Protein AF-A0AAD2FV10-F1 (afdb_monomer_lite)

Radius of gyration: 27.58 Å; chains: 1; bounding box: 62×41×61 Å

Structure (mmCIF, N/CA/C/O backbone):
data_AF-A0AAD2FV10-F1
#
_entry.id   AF-A0AAD2FV10-F1
#
loop_
_atom_site.group_PDB
_atom_site.id
_atom_site.type_symbol
_atom_site.label_atom_id
_atom_site.label_alt_id
_atom_site.label_comp_id
_atom_site.label_asym_id
_atom_site.label_entity_id
_atom_site.label_seq_id
_atom_site.pdbx_PDB_ins_code
_atom_site.Cartn_x
_atom_site.Cartn_y
_atom_site.Cartn_z
_atom_site.occupancy
_atom_site.B_iso_or_equiv
_atom_site.auth_seq_id
_atom_site.auth_comp_id
_atom_site.auth_asym_id
_atom_site.auth_atom_id
_atom_site.pdbx_PDB_model_num
ATOM 1 N N . MET A 1 1 ? -31.765 4.950 16.042 1.00 59.75 1 MET A N 1
ATOM 2 C CA . MET A 1 1 ? -30.994 6.031 15.379 1.00 59.75 1 MET A CA 1
ATOM 3 C C . MET A 1 1 ? -30.567 7.101 16.376 1.00 59.75 1 MET A C 1
ATOM 5 O O . MET A 1 1 ? -29.393 7.442 16.420 1.00 59.75 1 MET A O 1
ATOM 9 N N . GLU A 1 2 ? -31.484 7.568 17.221 1.00 75.69 2 GLU A N 1
ATOM 10 C CA . GLU A 1 2 ? -31.263 8.661 18.177 1.00 75.69 2 GLU A CA 1
ATOM 11 C C . GLU A 1 2 ? -30.092 8.429 19.153 1.00 75.69 2 GLU A C 1
ATOM 13 O O . GLU A 1 2 ? -29.223 9.282 19.310 1.00 75.69 2 GLU A O 1
ATOM 18 N N . THR A 1 3 ? -29.936 7.219 19.694 1.00 78.06 3 THR A N 1
ATOM 19 C CA . THR A 1 3 ? -28.804 6.889 20.578 1.00 78.06 3 THR A CA 1
ATOM 20 C C . THR A 1 3 ? -27.424 7.150 19.963 1.00 78.06 3 THR A C 1
ATOM 22 O O . THR A 1 3 ? -26.507 7.587 20.655 1.00 78.06 3 THR A O 1
ATOM 25 N N . ARG A 1 4 ? -27.260 6.910 18.656 1.00 77.62 4 ARG A N 1
ATOM 26 C CA . ARG A 1 4 ? -25.993 7.153 17.944 1.00 77.62 4 ARG A CA 1
ATOM 27 C C . ARG A 1 4 ? -25.724 8.642 17.780 1.00 77.62 4 ARG A C 1
ATOM 29 O O . ARG A 1 4 ? -24.599 9.085 17.979 1.00 77.62 4 ARG A O 1
ATOM 36 N N . SER A 1 5 ? -26.769 9.409 17.481 1.00 78.44 5 SER A N 1
ATOM 37 C CA . SER A 1 5 ? -26.686 10.866 17.402 1.00 78.44 5 SER A CA 1
ATOM 38 C C . SER A 1 5 ? -26.277 11.465 18.751 1.00 78.44 5 SER A C 1
ATOM 40 O O . SER A 1 5 ? -25.329 12.244 18.806 1.00 78.44 5 SER A O 1
ATOM 42 N N . ALA A 1 6 ? -26.880 11.015 19.855 1.00 77.19 6 ALA A N 1
ATOM 43 C CA . ALA A 1 6 ? -26.471 11.453 21.188 1.00 77.19 6 ALA A CA 1
ATOM 44 C C . ALA A 1 6 ? -25.042 11.027 21.550 1.00 77.19 6 ALA A C 1
ATOM 46 O O . ALA A 1 6 ? -24.304 11.825 22.118 1.00 77.19 6 ALA A O 1
ATOM 47 N N . MET A 1 7 ? -24.610 9.809 21.194 1.00 78.06 7 MET A N 1
ATOM 48 C CA . MET A 1 7 ? -23.211 9.401 21.388 1.00 78.06 7 MET A CA 1
ATOM 49 C C . MET A 1 7 ? -22.245 10.318 20.638 1.00 78.06 7 MET A C 1
ATOM 51 O O . MET A 1 7 ? -21.213 10.681 21.194 1.00 78.06 7 MET A O 1
ATOM 55 N N . HIS A 1 8 ? -22.587 10.734 19.418 1.00 75.12 8 HIS A N 1
ATOM 56 C CA . HIS A 1 8 ? -21.768 11.661 18.646 1.00 75.12 8 HIS A CA 1
ATOM 57 C C . HIS A 1 8 ? -21.705 13.056 19.289 1.00 75.12 8 HIS A C 1
ATOM 59 O O . HIS A 1 8 ? -20.616 13.592 19.476 1.00 75.12 8 HIS A O 1
ATOM 65 N N . ILE A 1 9 ? -22.853 13.603 19.708 1.00 76.25 9 ILE A N 1
ATOM 66 C CA . ILE A 1 9 ? -22.958 14.913 20.380 1.00 76.25 9 ILE A CA 1
ATOM 67 C C . ILE A 1 9 ? -22.183 14.930 21.706 1.00 76.25 9 ILE A C 1
ATOM 69 O O . ILE A 1 9 ? -21.580 15.935 22.070 1.00 76.25 9 ILE A O 1
ATOM 73 N N . LEU A 1 10 ? -22.163 13.806 22.424 1.00 74.56 10 LEU A N 1
ATOM 74 C CA . LEU A 1 10 ? -21.498 13.671 23.722 1.00 74.56 10 LEU A CA 1
ATOM 75 C C . LEU A 1 10 ? -20.005 13.305 2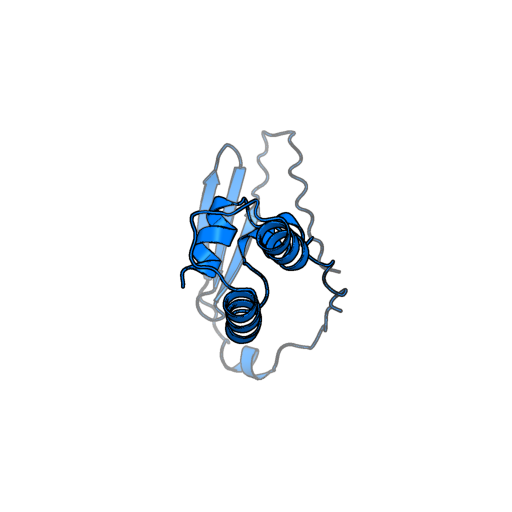3.616 1.00 74.56 10 LEU A C 1
ATOM 77 O O . LEU A 1 10 ? -19.412 12.890 24.611 1.00 74.56 10 LEU A O 1
ATOM 81 N N . ASN A 1 11 ? -19.389 13.448 22.435 1.00 74.12 11 ASN A N 1
ATOM 82 C CA . ASN A 1 11 ? -17.989 13.091 22.162 1.00 74.12 11 ASN A CA 1
ATOM 83 C C . ASN A 1 11 ? -17.660 11.607 22.398 1.00 74.12 11 ASN A C 1
ATOM 85 O O . ASN A 1 11 ? -16.618 11.251 22.949 1.00 74.12 11 ASN A O 1
ATOM 89 N N . ALA A 1 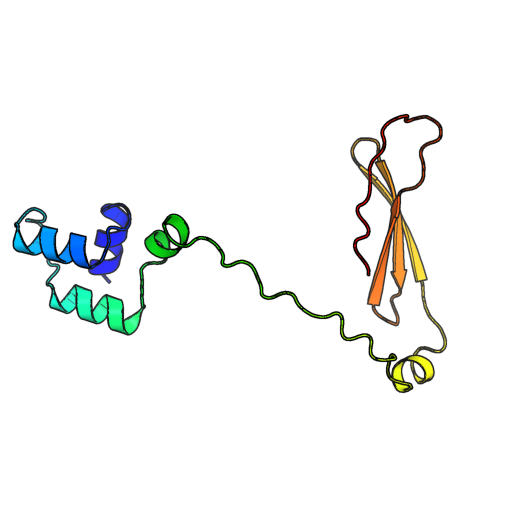12 ? -18.549 10.724 21.951 1.00 70.25 12 ALA A N 1
ATOM 90 C CA . ALA A 1 12 ? -18.375 9.274 21.948 1.00 70.25 12 ALA A CA 1
ATOM 91 C C . ALA A 1 12 ? -17.993 8.687 23.330 1.00 70.25 12 ALA A C 1
ATOM 93 O O . ALA A 1 12 ? -16.983 7.969 23.464 1.00 70.25 12 ALA A O 1
ATOM 94 N N . PRO A 1 13 ? -18.795 8.978 24.380 1.00 74.06 13 PRO A N 1
ATOM 95 C CA . PRO A 1 13 ? -18.569 8.447 25.714 1.00 74.06 13 PRO A CA 1
ATOM 96 C C . PRO A 1 13 ? -18.719 6.922 25.692 1.00 74.06 13 PRO A C 1
ATOM 98 O O . PRO A 1 13 ? -19.344 6.348 24.802 1.00 74.06 13 PRO A O 1
ATOM 101 N N . SER A 1 14 ? -18.139 6.229 26.675 1.00 76.94 14 SER A N 1
ATOM 102 C CA . SER A 1 14 ? -18.361 4.779 26.775 1.00 76.94 14 SER A CA 1
ATOM 103 C C . SER A 1 14 ? -19.846 4.475 27.021 1.00 76.94 14 SER A C 1
ATOM 105 O O . SER A 1 14 ? -20.538 5.270 27.661 1.00 76.94 14 SER A O 1
ATOM 107 N N . THR A 1 15 ? -20.332 3.309 26.589 1.00 80.38 15 THR A N 1
ATOM 108 C CA . THR A 1 15 ? -21.723 2.880 26.836 1.00 80.38 15 THR A CA 1
ATOM 109 C C . THR A 1 15 ? -22.058 2.866 28.331 1.00 80.38 15 THR A C 1
ATOM 111 O O . THR A 1 15 ? -23.155 3.258 28.727 1.00 80.38 15 THR A O 1
ATOM 114 N N . LYS A 1 16 ? -21.083 2.533 29.189 1.00 81.69 16 LYS A N 1
ATOM 115 C CA . LYS A 1 16 ? -21.193 2.622 30.655 1.00 81.69 16 LYS A CA 1
ATOM 116 C C . LYS A 1 16 ? -21.379 4.061 31.149 1.00 81.69 16 LYS A C 1
ATOM 118 O O . LYS A 1 16 ? -22.239 4.308 31.991 1.00 81.69 16 LYS A O 1
ATOM 123 N N . SER A 1 17 ? -20.604 5.007 30.620 1.00 80.81 17 SER A N 1
ATOM 124 C CA . SER A 1 17 ? -20.725 6.434 30.952 1.00 80.81 17 SER A CA 1
ATOM 125 C C . SER A 1 17 ? -22.069 7.005 30.499 1.00 80.81 17 SER A C 1
ATOM 127 O O . SER A 1 17 ? -22.672 7.786 31.225 1.00 80.81 17 SER A O 1
ATOM 129 N N . LEU A 1 18 ? -22.562 6.579 29.332 1.00 81.00 18 LEU A N 1
ATOM 130 C CA . LEU A 1 18 ? -23.852 7.017 28.805 1.00 81.00 18 LEU A CA 1
ATOM 131 C C . LEU A 1 18 ? -25.025 6.485 29.644 1.00 81.00 18 LEU A C 1
ATOM 133 O O . LEU A 1 18 ? -25.907 7.254 30.013 1.00 81.00 18 LEU A O 1
ATOM 137 N N . LYS A 1 19 ? -24.995 5.200 30.028 1.00 83.88 19 LYS A N 1
ATOM 138 C CA . LYS A 1 19 ? -25.971 4.617 30.969 1.00 83.88 19 LYS A CA 1
ATOM 139 C C . LYS A 1 19 ? -25.961 5.354 32.310 1.00 83.88 19 LYS A C 1
ATOM 141 O O . LYS A 1 19 ? -27.015 5.689 32.838 1.00 83.88 19 LYS A O 1
ATOM 146 N N . TYR A 1 20 ? -24.775 5.672 32.834 1.00 84.88 20 TYR A N 1
ATOM 147 C CA . TYR A 1 20 ? -24.648 6.464 34.058 1.00 84.88 20 TYR A CA 1
ATOM 148 C C . TYR A 1 20 ? -25.241 7.874 33.907 1.00 84.88 20 TYR A C 1
ATOM 150 O O . TYR A 1 20 ? -25.969 8.319 34.791 1.00 84.88 20 TYR A O 1
ATOM 158 N N . ALA A 1 21 ? -24.988 8.563 32.791 1.00 81.88 21 ALA A N 1
ATOM 159 C CA . ALA A 1 21 ? -25.520 9.903 32.524 1.00 81.88 21 ALA A CA 1
ATOM 160 C C . ALA A 1 21 ? -27.058 9.935 32.446 1.00 81.88 21 ALA A C 1
ATOM 162 O O . ALA A 1 21 ? -27.682 10.896 32.892 1.00 81.88 21 ALA A O 1
ATOM 163 N N . ILE A 1 22 ? -27.671 8.865 31.936 1.00 82.38 22 ILE A N 1
ATOM 164 C CA . ILE A 1 22 ? -29.131 8.716 31.903 1.00 82.38 22 ILE A CA 1
ATOM 165 C C . ILE A 1 22 ? -29.679 8.446 33.307 1.00 82.38 22 ILE A C 1
ATOM 167 O O . ILE A 1 22 ? -30.575 9.160 33.749 1.00 82.38 22 ILE A O 1
ATOM 171 N N . ARG A 1 23 ? -29.101 7.489 34.050 1.00 81.38 23 ARG A N 1
ATOM 172 C CA . ARG A 1 23 ? -29.517 7.178 35.436 1.00 81.38 23 ARG A CA 1
ATOM 173 C C . ARG A 1 23 ? -29.388 8.369 36.380 1.00 81.38 23 ARG A C 1
ATOM 175 O O . ARG A 1 23 ? -30.215 8.546 37.264 1.00 81.38 23 ARG A O 1
ATOM 182 N N . SER A 1 24 ? -28.346 9.174 36.196 1.00 81.12 24 SER A N 1
ATOM 183 C CA . SER A 1 24 ? -28.099 10.385 36.988 1.00 81.12 24 SER A CA 1
ATOM 184 C C . SER A 1 24 ? -28.945 11.584 36.547 1.00 81.12 24 SER A C 1
ATOM 186 O O . SER A 1 24 ? -28.859 12.644 37.161 1.00 81.12 24 SER A O 1
ATOM 188 N N . GLY A 1 25 ? -29.769 11.442 35.501 1.00 74.94 25 GLY A N 1
ATOM 189 C CA . GLY A 1 25 ? -30.630 12.514 35.006 1.00 74.94 25 GLY A CA 1
ATOM 190 C C . GLY A 1 25 ? -29.862 13.699 34.415 1.00 74.94 25 GLY A C 1
ATOM 191 O O . GLY A 1 25 ? -30.396 14.806 34.370 1.00 74.94 25 GLY A O 1
ATOM 192 N N . LEU A 1 26 ? -28.618 13.491 33.970 1.00 74.88 26 LEU A N 1
ATOM 193 C CA . LEU A 1 26 ? -27.804 14.527 33.324 1.00 74.88 26 LEU A CA 1
ATOM 194 C C . LEU A 1 26 ? -28.294 14.833 31.899 1.00 74.88 26 LEU A C 1
ATOM 196 O O . LEU A 1 26 ? -28.050 15.918 31.380 1.00 74.88 26 LEU A O 1
ATOM 200 N N . ILE A 1 27 ? -29.016 13.896 31.279 1.00 72.94 27 ILE A N 1
ATOM 201 C CA . ILE A 1 27 ? -29.599 14.028 29.939 1.00 72.94 27 ILE A CA 1
ATOM 202 C C . ILE A 1 27 ? -31.125 14.077 30.087 1.00 72.94 27 ILE A C 1
ATOM 204 O O . ILE A 1 27 ? -31.806 13.065 29.966 1.00 72.94 27 ILE A O 1
ATOM 208 N N . LYS A 1 28 ? -31.668 15.257 30.409 1.00 64.94 28 LYS A N 1
ATOM 209 C CA . LYS A 1 28 ? -33.104 15.436 30.710 1.00 64.94 28 LYS A CA 1
ATOM 210 C C . LYS A 1 28 ? -34.019 15.593 29.490 1.00 64.94 28 LYS A C 1
ATOM 212 O O . LYS A 1 28 ? -35.206 15.323 29.605 1.00 64.94 28 LYS A O 1
ATOM 217 N N . ASN A 1 29 ? -33.485 16.001 28.338 1.00 65.31 29 ASN A N 1
ATOM 218 C CA . ASN A 1 29 ? -34.288 16.411 27.173 1.00 65.31 29 ASN A CA 1
ATOM 219 C C . ASN A 1 29 ? -34.144 15.481 25.962 1.00 65.31 29 ASN A C 1
ATOM 221 O O . ASN A 1 29 ? -34.437 15.888 24.841 1.00 65.31 29 ASN A O 1
ATOM 225 N N . TYR A 1 30 ? -33.646 14.261 26.158 1.00 67.38 30 TYR A N 1
ATOM 226 C CA . TYR A 1 30 ? -33.419 13.333 25.059 1.00 67.38 30 TYR A CA 1
ATOM 227 C C . TYR A 1 30 ? -34.112 11.997 25.354 1.00 67.38 30 TYR A C 1
ATOM 229 O O . TYR A 1 30 ? -33.818 11.403 26.393 1.00 67.38 30 TYR A O 1
ATOM 237 N N . PRO A 1 31 ? -35.001 11.495 24.478 1.00 72.19 31 PRO A N 1
ATOM 238 C CA . PRO A 1 31 ? -35.775 10.271 24.707 1.00 72.19 31 PRO A CA 1
ATOM 239 C C . PRO A 1 31 ? -34.937 8.990 24.502 1.00 72.19 31 PRO A C 1
ATOM 241 O O . PRO A 1 31 ? -35.370 8.038 23.860 1.00 72.19 31 PRO A O 1
ATOM 244 N N . ILE A 1 32 ? -33.716 8.934 25.049 1.00 75.88 32 ILE A N 1
ATOM 245 C CA . ILE A 1 32 ? -32.913 7.703 25.064 1.00 75.88 32 ILE A CA 1
ATOM 246 C C . ILE A 1 32 ? -33.186 6.937 26.344 1.00 75.88 32 ILE A C 1
ATOM 248 O O . ILE A 1 32 ? -32.898 7.402 27.445 1.00 75.88 32 ILE A O 1
ATOM 252 N N . THR A 1 33 ? -33.642 5.703 26.170 1.00 82.00 33 THR A N 1
ATOM 253 C CA . THR A 1 33 ? -33.700 4.694 27.225 1.00 82.00 33 THR A CA 1
ATOM 254 C C . THR A 1 33 ? -32.426 3.845 27.240 1.00 82.00 33 THR A C 1
ATOM 256 O O . THR A 1 33 ? -31.690 3.755 26.252 1.00 82.00 33 THR A O 1
ATOM 259 N N . GLU A 1 34 ? -32.156 3.170 28.360 1.00 82.56 34 GLU A N 1
ATOM 260 C CA . GLU A 1 34 ? -31.054 2.197 28.430 1.00 82.56 34 GLU A CA 1
ATOM 261 C C . GLU A 1 34 ? -31.230 1.039 27.446 1.00 82.56 34 GLU A C 1
ATOM 263 O O . GLU A 1 34 ? -30.252 0.547 26.884 1.00 82.56 34 GLU A O 1
ATOM 268 N N . GLU A 1 35 ? -32.473 0.636 27.198 1.00 84.19 35 GLU A N 1
ATOM 269 C CA . GLU A 1 35 ? -32.816 -0.388 26.212 1.00 84.19 35 GLU A CA 1
ATOM 270 C C . GLU A 1 35 ? -32.421 0.045 24.800 1.00 84.19 35 GLU A C 1
ATOM 272 O O . GLU A 1 35 ? -31.811 -0.731 24.066 1.00 84.19 35 GLU A O 1
ATOM 277 N N . ALA A 1 36 ? -32.658 1.312 24.443 1.00 83.50 36 ALA A N 1
ATOM 278 C CA . ALA A 1 36 ? -32.228 1.860 23.161 1.00 83.50 36 ALA A CA 1
ATOM 279 C C . ALA A 1 36 ? -30.695 1.830 23.001 1.00 83.50 36 ALA A C 1
ATOM 281 O O . ALA A 1 36 ? -30.195 1.583 21.902 1.00 83.50 36 ALA A O 1
ATOM 282 N N . ILE A 1 37 ? -29.939 2.015 24.093 1.00 84.62 37 ILE A N 1
ATOM 283 C CA . ILE A 1 37 ? -28.474 1.848 24.103 1.00 84.62 37 ILE A CA 1
ATOM 284 C C . ILE A 1 37 ? -28.079 0.397 23.876 1.00 84.62 37 ILE A C 1
ATOM 286 O O . ILE A 1 37 ? -27.230 0.135 23.025 1.00 84.62 37 ILE A O 1
ATOM 290 N N . ASN A 1 38 ? -28.708 -0.535 24.588 1.00 86.94 38 ASN A N 1
ATOM 291 C CA . ASN A 1 38 ? -28.416 -1.959 24.446 1.00 86.94 38 ASN A CA 1
ATOM 292 C C . ASN A 1 38 ? -28.710 -2.451 23.023 1.00 86.94 38 ASN A C 1
ATOM 294 O O . ASN A 1 38 ? -27.884 -3.140 22.431 1.00 86.94 38 ASN A O 1
ATOM 298 N N . HIS A 1 39 ? -29.840 -2.046 22.436 1.00 86.31 39 HIS A N 1
ATOM 299 C CA . HIS A 1 39 ? -30.178 -2.383 21.052 1.00 86.31 39 HIS A CA 1
ATOM 300 C C . HIS A 1 39 ? -29.192 -1.763 20.055 1.00 86.31 39 HIS A C 1
ATOM 302 O O . HIS A 1 39 ? -28.753 -2.431 19.122 1.00 86.31 39 HIS A O 1
ATOM 308 N N . ALA A 1 40 ? -28.794 -0.503 20.253 1.00 84.19 40 ALA A N 1
ATOM 309 C CA . ALA A 1 40 ? -27.825 0.149 19.377 1.00 84.19 40 ALA A CA 1
ATOM 310 C C . ALA A 1 40 ? -26.437 -0.512 19.437 1.00 84.19 40 ALA A C 1
ATOM 312 O O . ALA A 1 40 ? -25.755 -0.574 18.413 1.00 84.19 40 ALA A O 1
ATOM 313 N N . GLU A 1 41 ? -26.014 -0.986 20.609 1.00 84.56 41 GLU A N 1
ATOM 314 C CA . GLU A 1 41 ? -24.762 -1.726 20.803 1.00 84.56 41 GLU A CA 1
ATOM 315 C C . GLU A 1 41 ? -24.843 -3.135 20.201 1.00 84.56 41 GLU A C 1
ATOM 317 O O . GLU A 1 41 ? -23.918 -3.546 19.509 1.00 84.56 41 GLU A O 1
ATOM 322 N N . ALA A 1 42 ? -25.963 -3.842 20.370 1.00 86.81 42 ALA A N 1
ATOM 323 C CA . ALA A 1 42 ? -26.157 -5.175 19.799 1.00 86.81 42 ALA A CA 1
ATOM 324 C C . ALA A 1 42 ? -26.199 -5.171 18.260 1.00 86.81 42 ALA A C 1
ATOM 326 O O . ALA A 1 42 ? -25.632 -6.059 17.631 1.00 86.81 42 ALA A O 1
ATOM 327 N N . ILE A 1 43 ? -26.848 -4.173 17.649 1.00 85.75 43 ILE A N 1
ATOM 328 C CA . ILE A 1 43 ? -27.002 -4.097 16.187 1.00 85.75 43 ILE A CA 1
ATOM 329 C C . ILE A 1 43 ? -25.722 -3.596 15.508 1.00 85.75 43 ILE A C 1
ATOM 331 O O . ILE A 1 43 ? -25.327 -4.120 14.471 1.00 85.75 43 ILE A O 1
ATOM 335 N N . PHE A 1 44 ? -25.084 -2.561 16.062 1.00 81.31 44 PHE A N 1
ATOM 336 C CA . PHE A 1 44 ? -24.001 -1.842 15.374 1.00 81.31 44 PHE A CA 1
ATOM 337 C C . PHE A 1 44 ? -22.627 -1.992 16.043 1.00 81.31 44 PHE A C 1
ATOM 339 O O . PHE A 1 44 ? -21.641 -1.483 15.517 1.00 81.31 44 PHE A O 1
ATOM 346 N N . GLY A 1 45 ? -22.537 -2.656 17.197 1.00 80.25 45 GLY A N 1
ATOM 347 C CA . GLY A 1 45 ? -21.296 -2.779 17.961 1.00 80.25 45 GLY A CA 1
ATOM 348 C C . GLY A 1 45 ? -20.846 -1.462 18.615 1.00 80.25 45 GLY A C 1
ATOM 349 O O . GLY A 1 45 ? -21.639 -0.535 18.787 1.00 80.25 45 GLY A O 1
ATOM 350 N N . PRO A 1 46 ? -19.574 -1.339 19.020 1.00 75.38 46 PRO A N 1
ATOM 351 C CA . PRO A 1 46 ? -19.027 -0.102 19.580 1.00 75.38 46 PRO A CA 1
ATOM 352 C C . PRO A 1 46 ? -19.100 1.073 18.593 1.00 75.38 46 PRO A C 1
ATOM 354 O O . PRO A 1 46 ? -18.975 0.893 17.386 1.00 75.38 46 PRO A O 1
ATOM 357 N N . ASP A 1 47 ? -19.282 2.300 19.092 1.00 75.38 47 ASP A N 1
ATOM 358 C CA . ASP A 1 47 ? -19.295 3.489 18.230 1.00 75.38 47 ASP A CA 1
ATOM 359 C C . ASP A 1 47 ? -17.960 3.733 17.519 1.00 75.38 47 ASP A C 1
ATOM 361 O O . ASP A 1 47 ? -16.889 3.635 18.124 1.00 75.38 47 ASP A O 1
ATOM 365 N N . ALA A 1 48 ? -18.026 4.080 16.229 1.00 69.12 48 ALA A N 1
ATOM 366 C CA . ALA A 1 48 ? -16.849 4.267 15.387 1.00 69.12 48 ALA A CA 1
ATOM 367 C C . ALA A 1 48 ? -15.931 5.385 15.906 1.00 69.12 48 ALA A C 1
ATOM 369 O O . ALA A 1 48 ? -14.708 5.258 15.819 1.00 69.12 48 ALA A O 1
ATOM 370 N N . SER A 1 49 ? -16.496 6.453 16.481 1.00 67.44 49 SER A N 1
ATOM 371 C CA . SER A 1 49 ? -15.709 7.532 17.085 1.00 67.44 49 SER A CA 1
ATOM 372 C C . SER A 1 49 ? -15.002 7.069 18.361 1.00 67.44 49 SER A C 1
ATOM 374 O O . SER A 1 49 ? -13.833 7.395 18.572 1.00 67.44 49 SER A O 1
ATOM 376 N N . THR A 1 50 ? -15.657 6.237 19.180 1.00 69.19 50 THR A N 1
ATOM 377 C CA . THR A 1 50 ? -15.027 5.621 20.359 1.00 69.19 50 THR A CA 1
ATOM 378 C C . THR A 1 50 ? -13.901 4.672 19.948 1.00 69.19 50 THR A C 1
ATOM 380 O O . THR A 1 50 ? -12.842 4.677 20.576 1.00 69.19 50 THR A O 1
ATOM 383 N N . LEU A 1 51 ? -14.100 3.888 18.883 1.00 68.25 51 LEU A N 1
ATOM 384 C CA . LEU A 1 51 ? -13.096 2.954 18.378 1.00 68.25 51 LEU A CA 1
ATOM 385 C C . LEU A 1 51 ? -11.858 3.697 17.860 1.00 68.25 51 LEU A C 1
ATOM 387 O O . LEU A 1 51 ? -10.747 3.366 18.256 1.00 68.25 51 LEU A O 1
ATOM 391 N N . LYS A 1 52 ? -12.037 4.747 17.050 1.00 68.19 52 LYS A N 1
ATOM 392 C CA . LYS A 1 52 ? -10.924 5.525 16.475 1.00 68.19 52 LYS A CA 1
ATOM 393 C C . LYS A 1 52 ? -10.112 6.309 17.512 1.00 68.19 52 LYS A C 1
ATOM 395 O O . LYS A 1 52 ? -8.925 6.518 17.296 1.00 68.19 52 LYS A O 1
ATOM 400 N N . GLY A 1 53 ? -10.730 6.745 18.614 1.00 67.62 53 GLY A N 1
ATOM 401 C CA . GLY A 1 53 ? -10.050 7.520 19.660 1.00 67.62 53 GLY A CA 1
ATOM 402 C C . GLY A 1 53 ? -9.414 6.687 20.778 1.00 67.62 53 GLY A C 1
ATOM 403 O O . GLY A 1 53 ? -8.490 7.160 21.431 1.00 67.62 53 GLY A O 1
ATOM 404 N N . LYS A 1 54 ? -9.908 5.464 21.028 1.00 69.31 54 LYS A N 1
ATOM 405 C CA . LYS A 1 54 ? -9.459 4.618 22.154 1.00 69.31 54 LYS A CA 1
ATOM 406 C C . LYS A 1 54 ? -8.763 3.331 21.733 1.00 69.31 54 LYS A C 1
ATOM 408 O O . LYS A 1 54 ? -8.073 2.730 22.551 1.00 69.31 54 LYS A O 1
ATOM 413 N N . SER A 1 55 ? -8.952 2.879 20.495 1.00 66.06 55 SER A N 1
ATOM 414 C CA . SER A 1 55 ? -8.229 1.725 19.974 1.00 66.06 55 SER A CA 1
ATOM 415 C C . SER A 1 55 ? -6.914 2.192 19.369 1.00 66.06 55 SER A C 1
ATOM 417 O O . SER A 1 55 ? -6.886 2.965 18.415 1.00 66.06 55 SER A O 1
ATOM 419 N N . THR A 1 56 ? -5.809 1.698 19.911 1.00 71.69 56 THR A N 1
ATOM 420 C CA . THR A 1 56 ? -4.535 1.697 19.202 1.00 71.69 56 THR A CA 1
ATOM 421 C C . THR A 1 56 ? -4.535 0.537 18.214 1.00 71.69 56 THR A C 1
ATOM 423 O O . THR A 1 56 ? -4.998 -0.563 18.524 1.00 71.69 56 THR A O 1
ATOM 426 N N . ARG A 1 57 ? -4.025 0.772 17.000 1.00 75.12 57 ARG A N 1
ATOM 427 C CA . ARG A 1 57 ? -3.828 -0.298 16.017 1.00 75.12 57 ARG A CA 1
ATOM 428 C C . ARG A 1 57 ? -2.939 -1.377 16.657 1.00 75.12 57 ARG A C 1
ATOM 430 O O . ARG A 1 57 ? -1.811 -1.046 17.027 1.00 75.12 57 ARG A O 1
ATOM 437 N N . PRO A 1 58 ? -3.394 -2.636 16.786 1.00 76.94 58 PRO A N 1
ATOM 438 C CA . PRO A 1 58 ? -2.537 -3.694 17.295 1.00 76.94 58 PRO A CA 1
ATOM 439 C C . PRO A 1 58 ? -1.357 -3.892 16.347 1.00 76.94 58 PRO A C 1
ATOM 441 O O . PRO A 1 58 ? -1.514 -3.830 15.122 1.00 76.94 58 PRO A O 1
ATOM 444 N N . THR A 1 59 ? -0.175 -4.130 16.915 1.00 80.38 59 THR A N 1
ATOM 445 C CA . THR A 1 59 ? 1.005 -4.494 16.133 1.00 80.38 59 THR A CA 1
ATOM 446 C C . THR A 1 59 ? 0.656 -5.734 15.308 1.00 80.38 59 THR A C 1
ATOM 448 O O . THR A 1 59 ? 0.239 -6.741 15.890 1.00 80.38 59 THR A O 1
ATOM 451 N N . PRO A 1 60 ? 0.760 -5.684 13.967 1.00 78.19 60 PRO A N 1
ATOM 452 C CA . PRO A 1 60 ? 0.481 -6.853 13.149 1.00 78.19 60 PRO A CA 1
ATOM 453 C C . PRO A 1 60 ? 1.412 -7.991 13.577 1.00 78.19 60 PRO A C 1
ATOM 455 O O . PRO A 1 60 ? 2.587 -7.759 13.876 1.00 78.19 60 PRO A O 1
ATOM 458 N N . LYS A 1 61 ? 0.892 -9.225 13.628 1.00 81.56 61 LYS A N 1
ATOM 459 C CA . LYS A 1 61 ? 1.747 -10.402 13.820 1.00 81.56 61 LYS A CA 1
ATOM 460 C C . LYS A 1 61 ? 2.818 -10.382 12.734 1.00 81.56 61 LYS A C 1
ATOM 462 O O . LYS A 1 61 ? 2.495 -10.120 11.577 1.00 81.56 61 LYS A O 1
ATOM 467 N N . LYS A 1 62 ? 4.068 -10.654 13.120 1.00 75.19 62 LYS A N 1
ATOM 468 C CA . LYS A 1 62 ? 5.180 -10.803 12.181 1.00 75.19 62 LYS A CA 1
ATOM 469 C C . LYS A 1 62 ? 4.768 -11.839 11.134 1.00 75.19 62 LYS A C 1
ATOM 471 O O . LYS A 1 62 ? 4.604 -13.012 11.461 1.00 75.19 62 LYS A O 1
ATOM 476 N N . THR A 1 63 ? 4.521 -11.384 9.913 1.00 73.31 63 THR A N 1
ATOM 477 C CA . THR A 1 63 ? 4.348 -12.262 8.763 1.00 73.31 63 THR A CA 1
ATOM 478 C C . THR A 1 63 ? 5.715 -12.847 8.448 1.00 73.31 63 THR A C 1
ATOM 480 O O . THR A 1 63 ? 6.700 -12.114 8.389 1.00 73.31 63 THR A O 1
ATOM 483 N N . TYR A 1 64 ? 5.789 -14.168 8.334 1.00 76.50 64 TYR A N 1
ATOM 484 C CA . TYR A 1 64 ? 6.967 -14.819 7.779 1.00 76.50 64 TYR A CA 1
ATOM 485 C C . TYR A 1 64 ? 6.927 -14.623 6.266 1.00 76.50 64 TYR A C 1
ATOM 487 O O . TYR A 1 64 ? 5.867 -14.803 5.660 1.00 76.50 64 TYR A O 1
ATOM 495 N N . ASP A 1 65 ? 8.060 -14.256 5.674 1.00 71.00 65 ASP A N 1
ATOM 496 C CA . ASP A 1 65 ? 8.204 -14.283 4.226 1.00 71.00 65 ASP A CA 1
ATOM 497 C C . ASP A 1 65 ? 8.209 -15.748 3.790 1.00 71.00 65 ASP A C 1
ATOM 499 O O . ASP A 1 65 ? 9.197 -16.473 3.913 1.00 71.00 65 ASP A O 1
ATOM 503 N N . ASN A 1 66 ? 7.051 -16.214 3.328 1.00 68.06 66 ASN A N 1
ATOM 504 C CA . ASN A 1 66 ? 6.950 -17.494 2.652 1.00 68.06 66 ASN A CA 1
ATOM 505 C C . ASN A 1 66 ? 7.580 -17.334 1.267 1.00 68.06 66 ASN A C 1
ATOM 507 O O . ASN A 1 66 ? 6.898 -17.001 0.299 1.00 68.06 66 ASN A O 1
ATOM 511 N N . PHE A 1 67 ? 8.888 -17.567 1.179 1.00 70.62 67 PHE A N 1
ATOM 512 C CA . PHE A 1 67 ? 9.591 -17.717 -0.090 1.00 70.62 67 PHE A CA 1
ATOM 513 C C . PHE A 1 67 ? 9.166 -19.040 -0.737 1.00 70.62 67 PHE A C 1
ATOM 515 O O . PHE A 1 67 ? 9.786 -20.080 -0.524 1.00 70.62 67 PHE A O 1
ATOM 522 N N . PHE A 1 68 ? 8.076 -19.018 -1.501 1.00 79.06 68 PHE A N 1
ATOM 523 C CA . PHE A 1 68 ? 7.757 -20.097 -2.429 1.00 79.06 68 PHE A CA 1
ATOM 524 C C . PHE A 1 68 ? 8.327 -19.752 -3.806 1.00 79.06 68 PHE A C 1
ATOM 526 O O . PHE A 1 68 ? 8.352 -18.588 -4.211 1.00 79.06 68 PHE A O 1
ATOM 533 N N . SER A 1 69 ? 8.805 -20.765 -4.525 1.00 82.94 69 SER A N 1
ATOM 534 C CA . SER A 1 69 ? 9.194 -20.604 -5.923 1.00 82.94 69 SER A CA 1
ATOM 535 C C . SER A 1 69 ? 7.972 -20.178 -6.743 1.00 82.94 69 SER A C 1
ATOM 537 O O . SER A 1 69 ? 6.919 -20.809 -6.593 1.00 82.94 69 SER A O 1
ATOM 539 N N . PRO A 1 70 ? 8.078 -19.154 -7.610 1.00 82.56 70 PRO A N 1
ATOM 540 C CA . PRO A 1 70 ? 6.998 -18.801 -8.522 1.00 82.56 70 PRO A CA 1
ATOM 541 C C . PRO A 1 70 ? 6.521 -20.036 -9.312 1.00 82.56 70 PRO A C 1
ATOM 543 O O . PRO A 1 70 ? 7.363 -20.842 -9.711 1.00 82.56 70 PRO A O 1
ATOM 546 N N . PRO A 1 71 ? 5.204 -20.214 -9.523 1.00 88.06 71 PRO A N 1
ATOM 547 C CA . PRO A 1 71 ? 4.676 -21.334 -10.298 1.00 88.06 71 PRO A CA 1
ATOM 548 C C . PRO A 1 71 ? 5.227 -21.354 -11.730 1.00 88.06 71 PRO A C 1
ATOM 550 O O . PRO A 1 71 ? 5.391 -20.298 -12.348 1.00 88.06 71 PRO A O 1
ATOM 553 N N . GLU A 1 72 ? 5.480 -22.548 -12.268 1.00 86.75 72 GLU A N 1
ATOM 554 C CA . GLU A 1 72 ? 6.084 -22.733 -13.596 1.00 86.75 72 GLU A CA 1
ATOM 555 C C . GLU A 1 72 ? 5.219 -22.123 -14.715 1.00 86.75 72 GLU A C 1
ATOM 557 O O . GLU A 1 72 ? 5.722 -21.625 -15.723 1.00 86.75 72 GLU A O 1
ATOM 562 N N . GLU A 1 73 ? 3.903 -22.083 -14.507 1.00 87.50 73 GLU A N 1
ATOM 563 C CA . GLU A 1 73 ? 2.921 -21.502 -15.420 1.00 87.50 73 GLU A CA 1
ATOM 564 C C . GLU A 1 73 ? 3.196 -20.016 -15.696 1.00 87.50 73 GLU A C 1
ATOM 566 O O . GLU A 1 73 ? 2.972 -19.550 -16.816 1.00 87.50 73 GLU A O 1
ATOM 571 N N . LEU A 1 74 ? 3.736 -19.274 -14.717 1.00 85.25 74 LEU A N 1
ATOM 572 C CA . LEU A 1 74 ? 4.104 -17.866 -14.906 1.00 85.25 74 LEU A CA 1
ATOM 573 C C . LEU A 1 74 ? 5.213 -17.712 -15.949 1.00 85.25 74 LEU A C 1
ATOM 575 O O . LEU A 1 74 ? 5.167 -16.790 -16.759 1.00 85.25 74 LEU A O 1
ATOM 579 N N . TYR A 1 75 ? 6.189 -18.619 -15.975 1.00 86.31 75 TYR A N 1
ATOM 580 C CA . TYR A 1 75 ? 7.263 -18.589 -16.969 1.00 86.31 75 TYR A CA 1
ATOM 581 C C . TYR A 1 75 ? 6.777 -19.069 -18.341 1.00 86.31 75 TYR A C 1
ATOM 583 O O . TYR A 1 75 ? 7.172 -18.527 -19.376 1.00 86.31 75 TYR A O 1
ATOM 591 N N . GLN A 1 76 ? 5.878 -20.057 -18.368 1.00 87.00 76 GLN A N 1
ATOM 592 C CA . GLN A 1 76 ? 5.342 -20.610 -19.611 1.00 87.00 76 GLN A CA 1
ATOM 593 C C . GLN A 1 76 ? 4.461 -19.619 -20.378 1.00 87.00 76 GLN A C 1
ATOM 595 O O . GLN A 1 76 ? 4.556 -19.565 -21.608 1.00 87.00 76 GLN A O 1
ATOM 600 N N . HIS A 1 77 ? 3.625 -18.851 -19.673 1.00 85.81 77 HIS A N 1
ATOM 601 C CA . HIS A 1 77 ? 2.685 -17.906 -20.280 1.00 85.81 77 HIS A CA 1
ATOM 602 C C . HIS A 1 77 ? 3.290 -16.522 -20.554 1.00 85.81 77 HIS A C 1
ATOM 604 O O . HIS A 1 77 ? 2.799 -15.813 -21.433 1.00 85.81 77 HIS A O 1
ATOM 610 N N . ASN A 1 78 ? 4.385 -16.153 -19.882 1.00 86.50 78 ASN A N 1
ATOM 611 C CA . ASN A 1 78 ? 4.963 -14.807 -19.949 1.00 86.50 78 ASN A CA 1
ATOM 612 C C . ASN A 1 78 ? 6.363 -14.813 -20.592 1.00 86.50 78 ASN A C 1
ATOM 614 O O . ASN A 1 78 ? 7.270 -14.118 -20.143 1.00 86.50 78 ASN A O 1
ATOM 618 N N . ARG A 1 79 ? 6.543 -15.590 -21.673 1.00 85.31 79 ARG A N 1
ATOM 619 C CA . ARG A 1 79 ? 7.835 -15.745 -22.381 1.00 85.31 79 ARG A CA 1
ATOM 620 C C . ARG A 1 79 ? 8.384 -14.451 -22.982 1.00 85.31 79 ARG A C 1
ATOM 622 O O . ARG A 1 79 ? 9.587 -14.337 -23.195 1.00 85.31 79 ARG A O 1
ATOM 629 N N . SER A 1 80 ? 7.508 -13.498 -23.284 1.00 89.38 80 SER A N 1
ATOM 630 C CA . SER A 1 80 ? 7.869 -12.169 -23.771 1.00 89.38 80 SER A CA 1
ATOM 631 C C . SER A 1 80 ? 7.217 -11.119 -22.884 1.00 89.38 80 SER A C 1
ATOM 633 O O . SER A 1 80 ? 5.987 -11.038 -22.821 1.00 89.38 80 SER A O 1
ATOM 635 N N . ILE A 1 81 ? 8.041 -10.311 -22.227 1.00 88.44 81 ILE A N 1
ATOM 636 C CA . ILE A 1 81 ? 7.585 -9.215 -21.376 1.00 88.44 81 ILE A CA 1
ATOM 637 C C . ILE A 1 81 ? 7.606 -7.899 -22.149 1.00 88.44 81 ILE A C 1
ATOM 639 O O . ILE A 1 81 ? 8.557 -7.609 -22.874 1.00 88.44 81 ILE A O 1
ATOM 643 N N . THR A 1 82 ? 6.547 -7.103 -22.007 1.00 92.38 82 THR A N 1
ATOM 644 C CA . THR A 1 82 ? 6.503 -5.740 -22.552 1.00 92.38 82 THR A CA 1
ATOM 645 C C . THR A 1 82 ? 6.712 -4.753 -21.420 1.00 92.38 82 THR A C 1
ATOM 647 O O . THR A 1 82 ? 5.828 -4.543 -20.586 1.00 92.38 82 THR A O 1
ATOM 650 N N . VAL A 1 83 ? 7.897 -4.151 -21.415 1.00 91.88 83 VAL A N 1
ATOM 651 C CA . VAL A 1 83 ? 8.343 -3.216 -20.389 1.00 91.88 83 VAL A CA 1
ATOM 652 C C . VAL A 1 83 ? 8.193 -1.783 -20.892 1.00 91.88 83 VAL A C 1
ATOM 654 O O . VAL A 1 83 ? 8.753 -1.415 -21.923 1.00 91.88 83 VAL A O 1
ATOM 657 N N . CYS A 1 84 ? 7.456 -0.968 -20.146 1.00 94.19 84 CYS A N 1
ATOM 658 C CA . CYS A 1 84 ? 7.337 0.470 -20.352 1.00 94.19 84 CYS A CA 1
ATOM 659 C C . CYS A 1 84 ? 8.186 1.187 -19.305 1.00 94.19 84 CYS A C 1
ATOM 661 O O . CYS A 1 84 ? 8.047 0.908 -18.115 1.00 94.19 84 CYS A O 1
ATOM 663 N N . ILE A 1 85 ? 9.048 2.107 -19.734 1.00 94.31 85 ILE A N 1
ATOM 664 C CA . ILE A 1 85 ? 9.949 2.856 -18.853 1.00 94.31 85 ILE A CA 1
ATOM 665 C C . ILE A 1 85 ? 9.659 4.346 -19.012 1.00 94.31 85 ILE A C 1
ATOM 667 O O . ILE A 1 85 ? 9.549 4.826 -20.138 1.00 94.31 85 ILE A O 1
ATOM 671 N N . ASP A 1 86 ? 9.566 5.060 -17.894 1.00 94.12 86 ASP A N 1
ATOM 672 C CA . ASP A 1 86 ? 9.385 6.510 -17.855 1.00 94.12 86 ASP A CA 1
ATOM 673 C C . ASP A 1 86 ? 10.297 7.151 -16.801 1.00 94.12 86 ASP A C 1
ATOM 675 O O . ASP A 1 86 ? 10.728 6.502 -15.843 1.00 94.12 86 ASP A O 1
ATOM 679 N N . HIS A 1 87 ? 10.581 8.437 -16.961 1.00 91.62 87 HIS A N 1
ATOM 680 C CA . HIS A 1 87 ? 11.291 9.242 -15.981 1.00 91.62 87 HIS A CA 1
ATOM 681 C C . HIS A 1 87 ? 10.295 10.050 -15.146 1.00 91.62 87 HIS A C 1
ATOM 683 O O . HIS A 1 87 ? 9.340 10.624 -15.659 1.00 91.62 87 HIS A O 1
ATOM 689 N N . MET A 1 88 ? 10.532 10.113 -13.841 1.00 91.19 88 MET A N 1
ATOM 690 C CA . MET A 1 88 ? 9.711 10.883 -12.912 1.00 91.19 88 MET A CA 1
ATOM 691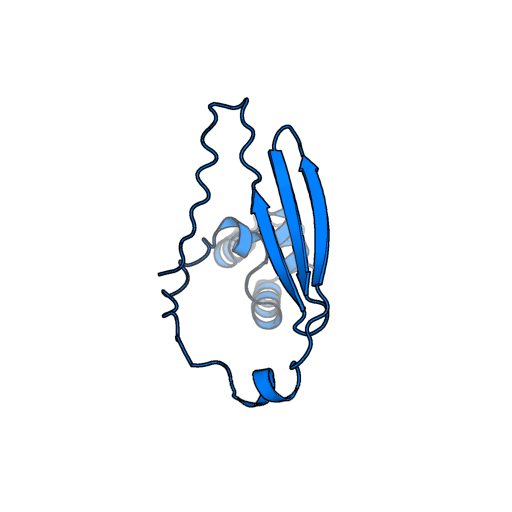 C C . MET A 1 88 ? 10.608 11.807 -12.098 1.00 91.19 88 MET A C 1
ATOM 693 O O . MET A 1 88 ? 11.632 11.373 -11.568 1.00 91.19 88 MET A O 1
ATOM 697 N N . GLU A 1 89 ? 10.213 13.072 -11.974 1.00 90.25 89 GLU A N 1
ATOM 698 C CA . GLU A 1 89 ? 10.926 14.078 -11.189 1.00 90.25 89 GLU A CA 1
ATOM 699 C C . GLU A 1 89 ? 9.980 14.737 -10.182 1.00 90.25 89 GLU A C 1
ATOM 701 O O . GLU A 1 89 ? 8.895 15.195 -10.535 1.00 90.25 89 GLU A O 1
ATOM 706 N N . THR A 1 90 ? 10.388 14.771 -8.912 1.00 84.56 90 THR A N 1
ATOM 707 C CA . THR A 1 90 ? 9.632 15.400 -7.818 1.00 84.56 90 THR A CA 1
ATOM 708 C C . THR A 1 90 ? 10.596 16.108 -6.881 1.00 84.56 90 THR A C 1
ATOM 710 O O . THR A 1 90 ? 11.523 15.459 -6.409 1.00 84.56 90 THR A O 1
ATOM 713 N N . GLU A 1 91 ? 10.383 17.395 -6.593 1.00 78.62 91 GLU A N 1
ATOM 714 C CA . GLU A 1 91 ? 11.069 18.171 -5.536 1.00 78.62 91 GLU A CA 1
ATOM 715 C C . GLU A 1 91 ? 12.564 17.814 -5.315 1.00 78.62 91 GLU A C 1
ATOM 717 O O . GLU A 1 91 ? 13.018 17.689 -4.179 1.00 78.62 91 GLU A O 1
ATOM 722 N N . ASN A 1 92 ? 13.342 17.674 -6.404 1.00 78.88 92 ASN A N 1
ATOM 723 C CA . ASN A 1 92 ? 14.788 17.353 -6.461 1.00 78.88 92 ASN A CA 1
ATOM 724 C C . ASN A 1 92 ? 15.208 15.869 -6.446 1.00 78.88 92 ASN A C 1
ATOM 726 O O . ASN A 1 92 ? 16.403 15.564 -6.392 1.00 78.88 92 ASN A O 1
ATOM 730 N N . ALA A 1 93 ? 14.269 14.936 -6.553 1.00 83.12 93 ALA A N 1
ATOM 731 C CA . ALA A 1 93 ? 14.547 13.521 -6.762 1.00 83.12 93 ALA A CA 1
ATOM 732 C C . ALA A 1 93 ? 14.149 13.102 -8.180 1.00 83.12 93 ALA A C 1
ATOM 734 O O . ALA A 1 93 ? 13.063 13.435 -8.657 1.00 83.12 93 ALA A O 1
ATOM 735 N N . LYS A 1 94 ? 15.038 12.357 -8.841 1.00 87.75 94 LYS A N 1
ATOM 736 C CA . LYS A 1 94 ? 14.806 11.775 -10.163 1.00 87.75 94 LYS A CA 1
ATOM 737 C C . LYS A 1 94 ? 14.690 10.270 -10.037 1.00 87.75 94 LYS A C 1
ATOM 739 O O . LYS A 1 94 ? 15.478 9.636 -9.335 1.00 87.75 94 LYS A O 1
ATOM 744 N N . PHE A 1 95 ? 13.730 9.703 -10.744 1.00 89.31 95 PHE A N 1
ATOM 745 C CA . PHE A 1 95 ? 13.447 8.281 -10.725 1.00 89.31 95 PHE A CA 1
ATOM 746 C C . PHE A 1 95 ? 13.306 7.753 -12.141 1.00 89.31 95 PHE A C 1
ATOM 748 O O . PHE A 1 95 ? 12.750 8.419 -13.014 1.00 89.31 95 PHE A O 1
ATOM 755 N N . LEU A 1 96 ? 13.761 6.522 -12.336 1.00 93.12 96 LEU A N 1
ATOM 756 C CA . LEU A 1 96 ? 13.346 5.706 -13.460 1.00 93.12 96 LEU A CA 1
ATOM 757 C C . LEU A 1 96 ? 12.211 4.813 -12.965 1.00 93.12 96 LEU A C 1
ATOM 759 O O . LEU A 1 96 ? 12.390 4.001 -12.055 1.00 93.12 96 LEU A O 1
ATOM 763 N N . THR A 1 97 ? 11.033 4.991 -13.540 1.00 92.69 97 THR A N 1
ATOM 764 C CA . THR A 1 97 ? 9.859 4.171 -13.259 1.00 92.69 97 THR A CA 1
ATOM 765 C C . THR A 1 97 ? 9.662 3.181 -14.392 1.00 92.69 97 THR A C 1
ATOM 767 O O . THR A 1 97 ? 9.960 3.464 -15.550 1.00 92.69 97 THR A O 1
ATOM 770 N N . CYS A 1 98 ? 9.208 1.985 -14.054 1.00 93.56 98 CYS A N 1
ATOM 771 C CA . CYS A 1 98 ? 9.049 0.902 -15.000 1.00 93.56 98 CYS A CA 1
ATOM 772 C C . CYS A 1 98 ? 7.779 0.119 -14.674 1.00 93.56 98 CYS A C 1
ATOM 774 O O . CYS A 1 98 ? 7.476 -0.143 -13.506 1.00 93.56 98 CYS A O 1
ATOM 776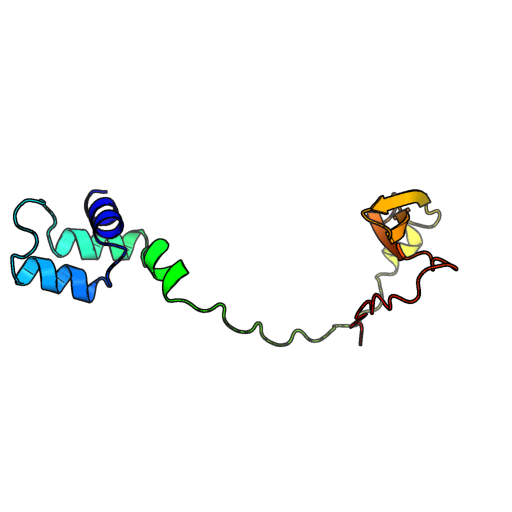 N N . ILE A 1 99 ? 7.035 -0.246 -15.715 1.00 94.88 99 ILE A N 1
ATOM 777 C CA . ILE A 1 99 ? 5.878 -1.131 -15.635 1.00 94.88 99 ILE A CA 1
ATOM 778 C C . ILE A 1 99 ? 6.046 -2.229 -16.680 1.00 94.88 99 ILE A C 1
ATOM 780 O O . ILE A 1 99 ? 6.085 -1.960 -17.878 1.00 94.88 99 ILE A O 1
ATOM 784 N N . ASP A 1 100 ? 6.085 -3.475 -16.226 1.00 92.25 100 ASP A N 1
ATOM 785 C CA . ASP A 1 100 ? 5.861 -4.634 -17.078 1.00 92.25 100 ASP A CA 1
ATOM 786 C C . ASP A 1 100 ? 4.351 -4.813 -17.253 1.00 92.25 100 ASP A C 1
ATOM 788 O O . ASP A 1 100 ? 3.625 -5.041 -16.287 1.00 92.25 100 ASP A O 1
ATOM 792 N N . THR A 1 101 ? 3.856 -4.697 -18.479 1.00 89.31 101 THR A N 1
ATOM 793 C CA . THR A 1 101 ? 2.421 -4.820 -18.784 1.00 89.31 101 THR A CA 1
ATOM 794 C C . THR A 1 101 ? 1.934 -6.270 -18.852 1.00 89.31 101 THR A C 1
ATOM 796 O O . THR A 1 101 ? 0.733 -6.514 -18.711 1.00 89.31 101 THR A O 1
ATOM 799 N N . THR A 1 102 ? 2.848 -7.230 -18.999 1.00 89.44 102 THR A N 1
ATOM 800 C CA . THR A 1 102 ? 2.576 -8.663 -19.129 1.00 89.44 102 THR A CA 1
ATOM 801 C C . THR A 1 102 ? 2.338 -9.300 -17.759 1.00 89.44 102 THR A C 1
ATOM 803 O O . THR A 1 102 ? 1.296 -9.917 -17.546 1.00 89.44 102 THR A O 1
ATOM 806 N N . VAL A 1 103 ? 3.251 -9.113 -16.794 1.00 89.62 103 VAL A N 1
ATOM 807 C CA . VAL A 1 103 ? 3.050 -9.570 -15.395 1.00 89.62 103 VAL A CA 1
ATOM 808 C C . VAL A 1 103 ? 2.469 -8.489 -14.475 1.00 89.62 103 VAL A C 1
ATOM 810 O O . VAL A 1 103 ? 2.185 -8.762 -13.311 1.00 89.62 103 VAL A O 1
ATOM 813 N N . ARG A 1 104 ? 2.274 -7.257 -14.972 1.00 89.44 104 ARG A N 1
ATOM 814 C CA . ARG A 1 104 ? 1.811 -6.089 -14.188 1.00 89.44 104 ARG A CA 1
ATOM 815 C C . ARG A 1 104 ? 2.727 -5.742 -13.013 1.00 89.44 104 ARG A C 1
ATOM 817 O O . ARG A 1 104 ? 2.277 -5.186 -12.009 1.00 89.44 104 ARG A O 1
ATOM 824 N N . TYR A 1 105 ? 4.012 -6.045 -13.152 1.00 88.81 105 TYR A N 1
ATOM 825 C CA . TYR A 1 105 ? 5.031 -5.690 -12.177 1.00 88.81 105 TYR A CA 1
ATOM 826 C C . TYR A 1 105 ? 5.432 -4.224 -12.345 1.00 88.81 105 TYR A C 1
ATOM 828 O O . TYR A 1 105 ? 5.523 -3.728 -13.466 1.00 88.81 105 TYR A O 1
ATOM 836 N N . ARG A 1 106 ? 5.667 -3.521 -11.235 1.00 93.75 106 ARG A N 1
ATOM 837 C CA . ARG A 1 106 ? 6.113 -2.125 -11.256 1.00 93.75 106 ARG A CA 1
ATOM 838 C C . ARG A 1 106 ? 7.353 -1.961 -10.407 1.00 93.75 106 ARG A C 1
ATOM 840 O O . ARG A 1 106 ? 7.411 -2.480 -9.294 1.00 93.75 106 ARG A O 1
ATOM 847 N N . SER A 1 107 ? 8.294 -1.177 -10.904 1.00 92.44 107 SER A N 1
ATOM 848 C CA . SER A 1 107 ? 9.469 -0.764 -10.153 1.00 92.44 107 SER A CA 1
ATOM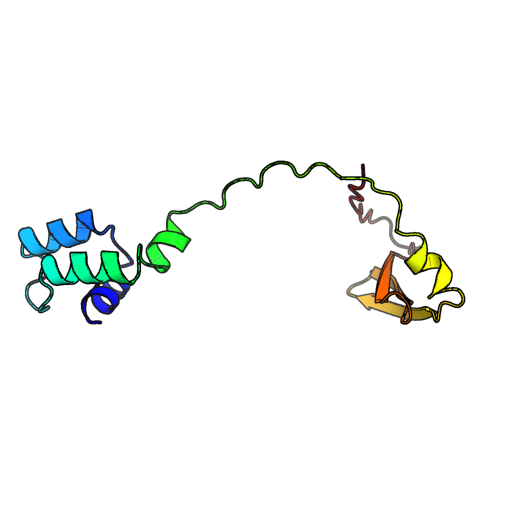 849 C C . SER A 1 107 ? 9.716 0.731 -10.317 1.00 92.44 107 SER A C 1
ATOM 851 O O . SER A 1 107 ? 9.280 1.372 -11.272 1.00 92.44 107 SER A O 1
ATOM 853 N N . CYS A 1 108 ? 10.383 1.300 -9.324 1.00 91.69 108 CYS A N 1
ATOM 854 C CA . CYS A 1 108 ? 10.808 2.687 -9.309 1.00 91.69 108 CYS A CA 1
ATOM 855 C C . CYS A 1 108 ? 12.189 2.703 -8.672 1.00 91.69 108 CYS A C 1
ATOM 857 O O . CYS A 1 108 ? 12.339 2.291 -7.520 1.00 91.69 108 CYS A O 1
ATOM 859 N N . ILE A 1 109 ? 13.195 3.110 -9.439 1.00 89.81 109 ILE A N 1
ATOM 860 C CA . ILE A 1 109 ? 14.570 3.195 -8.962 1.00 89.81 109 ILE A CA 1
ATOM 861 C C . ILE A 1 109 ? 14.993 4.664 -8.916 1.00 89.81 109 ILE A C 1
ATOM 863 O O . ILE A 1 109 ? 14.793 5.386 -9.897 1.00 89.81 109 ILE A O 1
ATOM 867 N N . PRO A 1 110 ? 15.553 5.143 -7.792 1.00 87.56 110 PRO A N 1
ATOM 868 C CA . PRO A 1 110 ? 16.112 6.482 -7.742 1.00 87.56 110 PRO A CA 1
ATOM 869 C C . PRO A 1 110 ? 17.347 6.539 -8.640 1.00 87.56 110 PRO A C 1
ATOM 871 O O . PRO A 1 110 ? 18.228 5.679 -8.571 1.00 87.56 110 PRO A O 1
ATOM 874 N N . VAL A 1 111 ? 17.424 7.570 -9.471 1.00 85.38 111 VAL A N 1
ATOM 875 C CA . VAL A 1 111 ? 18.625 7.880 -10.243 1.00 85.38 111 VAL A CA 1
ATOM 876 C C . VAL A 1 111 ? 19.518 8.728 -9.345 1.00 85.38 111 VAL A C 1
ATOM 878 O O . VAL A 1 111 ? 19.091 9.769 -8.845 1.00 85.38 111 VAL A O 1
ATOM 881 N N . GLN A 1 112 ? 20.747 8.274 -9.093 1.00 73.00 112 GLN A N 1
AT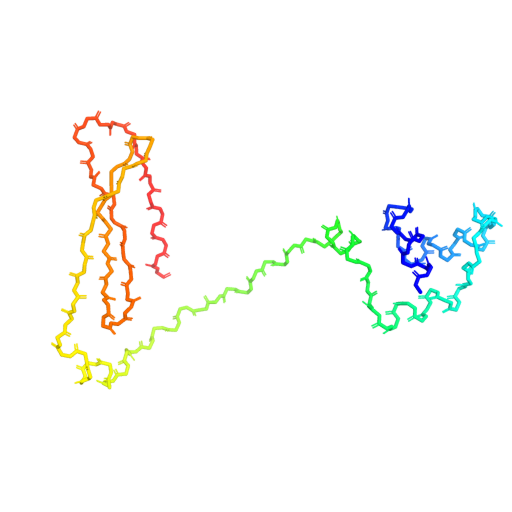OM 882 C CA . GLN A 1 112 ? 21.695 9.036 -8.280 1.00 73.00 112 GLN A CA 1
ATOM 883 C C . GLN A 1 112 ? 21.996 10.372 -8.969 1.00 73.00 112 GLN A C 1
ATOM 885 O O . GLN A 1 112 ? 22.571 10.412 -10.057 1.00 73.00 112 GLN A O 1
ATOM 890 N N . ASN A 1 113 ? 21.607 11.476 -8.331 1.00 58.78 113 ASN A N 1
ATOM 891 C CA . ASN A 1 113 ? 21.999 12.809 -8.764 1.00 58.78 113 ASN A CA 1
ATOM 892 C C . ASN A 1 113 ? 23.479 13.012 -8.411 1.00 58.78 113 ASN A C 1
ATOM 894 O O . ASN A 1 113 ? 23.821 13.100 -7.236 1.00 58.78 113 ASN A O 1
ATOM 898 N N . LEU A 1 114 ? 24.346 13.169 -9.417 1.00 53.56 114 LEU A N 1
ATOM 899 C CA . LEU A 1 114 ? 25.776 13.493 -9.245 1.00 53.56 114 LEU A CA 1
ATOM 900 C C . LEU A 1 114 ? 26.036 14.835 -8.518 1.00 53.56 114 LEU A C 1
ATOM 902 O O . LEU A 1 114 ? 27.187 15.193 -8.300 1.00 53.56 114 LEU A O 1
ATOM 906 N N . GLN A 1 115 ? 24.989 15.587 -8.159 1.00 51.38 115 GLN A N 1
ATOM 907 C CA . GLN A 1 115 ? 25.080 16.911 -7.535 1.00 51.38 115 GLN A CA 1
ATOM 908 C C . GLN A 1 115 ? 24.453 17.012 -6.134 1.00 51.38 115 GLN A C 1
ATOM 910 O O . GLN A 1 115 ? 24.428 18.107 -5.579 1.00 51.38 115 GLN A O 1
ATOM 915 N N . PHE A 1 116 ? 23.943 15.924 -5.542 1.00 44.06 116 PHE A N 1
ATOM 916 C CA . PHE A 1 116 ? 23.249 16.010 -4.250 1.00 44.06 116 PHE A CA 1
ATOM 917 C C . PHE A 1 116 ? 23.833 15.060 -3.194 1.00 44.06 116 PHE A C 1
ATOM 919 O O . PHE A 1 116 ? 23.602 13.853 -3.229 1.00 44.06 116 PHE A O 1
ATOM 926 N N . ASP A 1 117 ? 24.541 15.634 -2.215 1.00 43.19 117 ASP A N 1
ATOM 927 C CA . ASP A 1 117 ? 25.047 15.001 -0.980 1.00 43.19 117 ASP A CA 1
ATOM 928 C C . ASP A 1 117 ? 23.931 14.826 0.075 1.00 43.19 117 ASP A C 1
ATOM 930 O O . ASP A 1 117 ? 24.046 15.163 1.251 1.00 43.19 117 ASP A O 1
ATOM 934 N N . GLY A 1 118 ? 22.765 14.359 -0.369 1.00 44.12 118 GLY A N 1
ATOM 935 C CA . GLY A 1 118 ? 21.607 14.126 0.485 1.00 44.12 118 GLY A CA 1
ATOM 936 C C . GLY A 1 118 ? 21.224 12.666 0.407 1.00 44.12 118 GLY A C 1
ATOM 937 O O . GLY A 1 118 ? 20.516 12.249 -0.506 1.00 44.12 118 GLY A O 1
ATOM 938 N N . THR A 1 119 ? 21.716 11.871 1.354 1.00 39.72 119 THR A N 1
ATOM 939 C CA . THR A 1 119 ? 21.458 10.431 1.413 1.00 39.72 119 THR A CA 1
ATOM 940 C C . THR A 1 119 ? 19.968 10.156 1.662 1.00 39.72 119 THR A C 1
ATOM 942 O O . THR A 1 119 ? 19.531 10.019 2.805 1.00 39.72 119 THR A O 1
ATOM 945 N N . LEU A 1 120 ? 19.170 10.001 0.604 1.00 44.28 120 LEU A N 1
ATOM 946 C CA . LEU A 1 120 ? 17.874 9.332 0.704 1.00 44.28 120 LEU A CA 1
ATOM 947 C C . LEU A 1 120 ? 18.138 7.836 0.917 1.00 44.28 120 LEU A C 1
ATOM 949 O O . LEU A 1 120 ? 18.286 7.061 -0.026 1.00 44.28 120 LEU A O 1
ATOM 953 N N . LYS A 1 121 ? 18.253 7.427 2.186 1.00 44.06 121 LYS A N 1
ATOM 954 C CA . LYS A 1 121 ? 18.343 6.013 2.568 1.00 44.06 121 LYS A CA 1
ATOM 955 C C . LYS A 1 121 ? 16.999 5.343 2.294 1.00 44.06 121 LYS A C 1
ATOM 957 O O . LYS A 1 121 ? 16.117 5.333 3.152 1.00 44.06 121 LYS A O 1
ATOM 962 N N . TYR A 1 122 ? 16.854 4.753 1.112 1.00 42.38 122 TYR A N 1
ATOM 963 C CA . TYR A 1 122 ? 15.794 3.788 0.857 1.00 42.38 122 TYR A CA 1
ATOM 964 C C . TYR A 1 122 ? 16.047 2.568 1.753 1.00 42.38 122 TYR A C 1
ATOM 966 O O . TYR A 1 122 ? 16.999 1.816 1.550 1.00 42.38 122 TYR A O 1
ATOM 974 N N . ARG A 1 123 ? 15.238 2.394 2.805 1.00 38.03 123 ARG A N 1
ATOM 975 C CA . ARG A 1 123 ? 15.231 1.159 3.599 1.00 38.03 123 ARG A CA 1
ATOM 976 C C . ARG A 1 123 ? 14.553 0.070 2.773 1.00 38.03 123 ARG A C 1
ATOM 978 O O . ARG A 1 123 ? 13.350 -0.145 2.890 1.00 38.03 123 ARG A O 1
ATOM 985 N N . SER A 1 124 ? 15.332 -0.620 1.947 1.00 36.50 124 SER A N 1
ATOM 986 C CA . SER A 1 124 ? 14.952 -1.913 1.385 1.00 36.50 124 SER A CA 1
ATOM 987 C C . SER A 1 124 ? 15.014 -2.967 2.494 1.00 36.50 124 SER A C 1
ATOM 989 O O . SER A 1 124 ? 16.024 -3.643 2.672 1.00 36.50 124 SER A O 1
ATOM 991 N N . ASN A 1 125 ? 13.945 -3.088 3.276 1.00 33.09 125 ASN A N 1
ATOM 992 C CA . ASN A 1 125 ? 13.739 -4.282 4.087 1.00 33.09 125 ASN A CA 1
ATOM 993 C C . ASN A 1 125 ? 13.093 -5.341 3.189 1.00 33.09 125 ASN A C 1
ATOM 995 O O . ASN A 1 125 ? 11.872 -5.407 3.088 1.00 33.09 125 ASN A O 1
ATOM 999 N N . LEU A 1 126 ? 13.935 -6.116 2.511 1.00 33.31 126 LEU A N 1
ATOM 1000 C CA . LEU A 1 126 ? 13.581 -7.418 1.959 1.00 33.31 126 LEU A CA 1
ATOM 1001 C C . LEU A 1 126 ? 14.657 -8.395 2.444 1.00 33.31 126 LEU A C 1
ATOM 1003 O O . LEU A 1 126 ? 15.721 -8.442 1.834 1.00 33.31 126 LEU A O 1
ATOM 1007 N N . HIS A 1 127 ? 14.421 -9.036 3.591 1.00 36.00 127 HIS A N 1
ATOM 1008 C CA . HIS A 1 127 ? 15.115 -10.212 4.139 1.00 36.00 127 HIS A CA 1
ATOM 1009 C C . HIS A 1 127 ? 14.142 -10.934 5.076 1.00 36.00 127 HIS A C 1
ATOM 1011 O O . HIS A 1 127 ? 13.554 -10.233 5.938 1.00 36.00 127 HIS A O 1
#

pLDDT: mean 76.64, std 14.73, range [33.09, 94.88]

Secondary structure (DSSP, 8-state):
-HHHHHHHHTTS--HHHHHHHHHTT---SS---HHHHHHHHHHH-S-HHHHHHHPPPPPPP------PPPPHHHHHH-SS--EEEEEEEETTEEEEEEEETTT--EEEEEE--TT------------

Sequence (127 aa):
METRSAMHILNAPSTKSLKYAIRSGLIKNYPITEEAINHAEAIFGPDASTLKGKSTRPTPKKTYDNFFSPPEELYQHNRSITVCIDHMETENAKFLTCIDTTVRYRSCIPVQNLQFDGTLKYRSNLH

Organism: NCBI:txid2856

Foldseek 3Di:
DQVLVVCVVVQNDPLVVVQVCVVVCVPVPGPDDNVNSVVCCVPPNGRPSCCVVPDDDPDDDDDDPPPDDPDPVLCVQPVDWDKDWDWDDDPHWIWIWIATPRVRDIDIGTDDDPPDPDDPPPPPPDD